Protein AF-A0A8C7AA54-F1 (afdb_monomer)

pLDDT: mean 79.29, std 14.09, range [39.59, 94.06]

InterPro domains:
  IPR024610 Inhibitor of growth protein, N-terminal histone-binding [PF12998] (3-90)
  IPR024610 Inhibitor of growth protein, N-terminal histone-binding 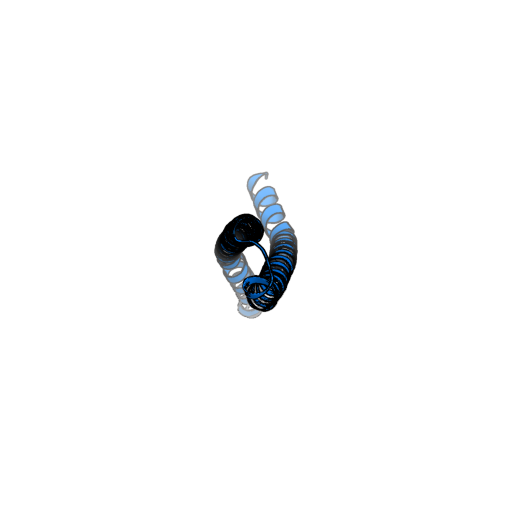[SM01408] (3-104)
  IPR028651 ING family [PTHR10333] (1-90)

Nearest PDB structures (foldseek):
  7o40-assembly1_F  TM=6.631E-01  e=5.728E-01  Synechocystis sp. PCC 6803 substr. Kazusa
  7o3x-assembly1_B  TM=6.899E-01  e=8.845E-01  Synechocystis sp. PCC 6803 substr. Kazusa
  8qhw-assembly1_E  TM=7.108E-01  e=4.175E+00  Synechocystis sp. PCC 6803
  8qbw-assembly1_A  TM=4.376E-01  e=4.200E-01  Nostoc punctiforme
  6zw4-assembly1_E  TM=4.529E-01  e=8.313E-01  Nostoc punctiforme

Radius of gyration: 24.28 Å; Cα contacts (8 Å, |Δi|>4): 30; chains: 1; bounding box: 41×29×77 Å

Mean predicted aligned error: 10.46 Å

Structure (mmCIF, N/CA/C/O backbone):
data_AF-A0A8C7AA54-F1
#
_entry.id   AF-A0A8C7AA54-F1
#
loop_
_atom_site.group_PDB
_atom_site.id
_atom_site.type_symbol
_atom_site.label_atom_id
_atom_site.label_alt_id
_atom_site.label_comp_id
_atom_site.label_asym_id
_atom_site.label_entity_id
_atom_site.label_seq_id
_atom_site.pdbx_PDB_ins_code
_atom_site.Cartn_x
_atom_site.Cartn_y
_atom_site.Cartn_z
_atom_site.occupancy
_atom_site.B_iso_or_equiv
_atom_site.auth_seq_id
_atom_site.auth_comp_id
_atom_site.auth_asym_id
_atom_site.auth_atom_id
_atom_site.pdbx_PDB_model_num
ATOM 1 N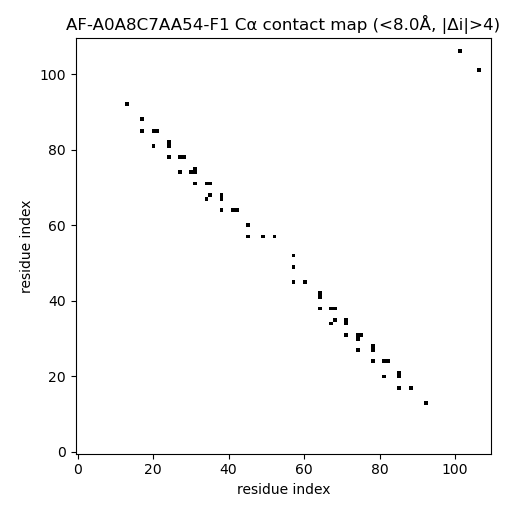 N . MET A 1 1 ? 10.598 15.890 -41.406 1.00 57.91 1 MET A N 1
ATOM 2 C CA . MET A 1 1 ? 10.501 14.440 -41.171 1.00 57.91 1 MET A CA 1
ATOM 3 C C . MET A 1 1 ? 9.958 14.201 -39.760 1.00 57.91 1 MET A C 1
ATOM 5 O O . MET A 1 1 ? 10.515 13.397 -39.041 1.00 57.91 1 MET A O 1
ATOM 9 N N . LEU A 1 2 ? 8.871 14.880 -39.364 1.00 66.25 2 LEU A N 1
ATOM 10 C CA . LEU A 1 2 ? 8.455 14.931 -37.952 1.00 66.25 2 LEU A CA 1
ATOM 11 C C . LEU A 1 2 ? 7.919 13.585 -37.437 1.00 66.25 2 LEU A C 1
ATOM 13 O O . LEU A 1 2 ? 8.359 13.093 -36.414 1.00 66.25 2 LEU A O 1
ATOM 17 N N . TYR A 1 3 ? 7.047 12.932 -38.215 1.00 67.88 3 TYR A N 1
ATOM 18 C CA . TYR A 1 3 ? 6.390 11.694 -37.786 1.00 67.88 3 TYR A CA 1
ATOM 19 C C . TYR A 1 3 ? 7.362 10.578 -37.386 1.00 67.88 3 TYR A C 1
ATOM 21 O O . TYR A 1 3 ? 7.100 9.866 -36.430 1.00 67.88 3 TYR A O 1
ATOM 29 N N . LEU A 1 4 ? 8.467 10.397 -38.116 1.00 71.81 4 LEU A N 1
ATOM 30 C CA . LEU A 1 4 ? 9.414 9.315 -37.830 1.00 71.81 4 LEU A CA 1
ATOM 31 C C . LEU A 1 4 ? 10.228 9.587 -36.559 1.00 71.81 4 LEU A C 1
ATOM 33 O O . LEU A 1 4 ? 10.523 8.648 -35.828 1.00 71.81 4 LEU A O 1
ATOM 37 N N . GLU A 1 5 ? 10.572 10.849 -36.308 1.00 73.81 5 GLU A N 1
ATOM 3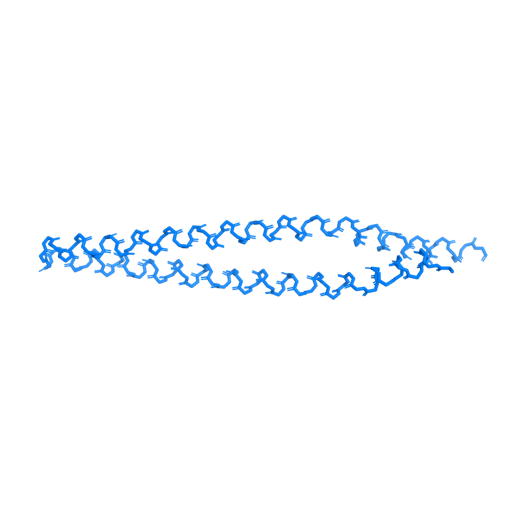8 C CA . GLU A 1 5 ? 11.277 11.274 -35.096 1.00 73.81 5 GLU A CA 1
ATOM 39 C C . GLU A 1 5 ? 10.381 11.083 -33.864 1.00 73.81 5 GLU A C 1
ATOM 41 O O . GLU A 1 5 ? 10.817 10.451 -32.906 1.00 73.81 5 GLU A O 1
ATOM 46 N N . ASP A 1 6 ? 9.102 11.468 -33.949 1.00 71.25 6 ASP A N 1
ATOM 47 C CA . ASP A 1 6 ? 8.119 11.270 -32.871 1.00 71.25 6 ASP A CA 1
ATOM 48 C C . ASP A 1 6 ? 7.912 9.774 -32.539 1.00 71.25 6 ASP A C 1
ATOM 50 O O . ASP A 1 6 ? 7.798 9.384 -31.375 1.00 71.25 6 ASP A O 1
ATOM 54 N N . TYR A 1 7 ? 7.893 8.898 -33.556 1.00 73.44 7 TYR A N 1
ATOM 55 C CA . TYR A 1 7 ? 7.813 7.447 -33.335 1.00 73.44 7 TYR A CA 1
ATOM 56 C C . TYR A 1 7 ? 9.086 6.880 -32.695 1.00 73.44 7 TYR A C 1
ATOM 58 O O . TYR A 1 7 ? 8.985 5.970 -31.877 1.00 73.44 7 TYR A O 1
ATOM 66 N N . LEU A 1 8 ? 10.270 7.376 -33.064 1.00 74.94 8 LEU A N 1
ATOM 67 C CA . LEU A 1 8 ? 11.536 6.920 -32.483 1.00 74.94 8 LEU A CA 1
ATOM 68 C C . LEU A 1 8 ? 11.667 7.349 -31.019 1.00 74.94 8 LEU A C 1
ATOM 70 O O . LEU A 1 8 ? 12.039 6.526 -30.187 1.00 74.94 8 LEU A O 1
ATOM 74 N N . GLU A 1 9 ? 11.277 8.579 -30.690 1.00 76.31 9 GLU A N 1
ATOM 75 C CA . GLU A 1 9 ? 11.272 9.086 -29.314 1.00 76.31 9 GLU A CA 1
ATOM 76 C C . GLU A 1 9 ? 10.320 8.276 -28.418 1.00 76.31 9 GLU A C 1
ATOM 78 O O . GLU A 1 9 ? 10.691 7.853 -27.322 1.00 76.31 9 GLU A O 1
ATOM 83 N N . MET A 1 10 ? 9.125 7.940 -28.921 1.00 71.25 10 MET A N 1
ATOM 84 C CA . MET A 1 10 ? 8.174 7.078 -28.207 1.00 71.25 10 MET A CA 1
ATOM 85 C C . MET A 1 10 ? 8.727 5.661 -27.957 1.00 71.25 10 MET A C 1
ATOM 87 O O . MET A 1 10 ? 8.437 5.056 -26.927 1.00 71.25 10 MET A O 1
ATOM 91 N N . ILE A 1 11 ? 9.527 5.120 -28.882 1.00 72.81 11 ILE A N 1
ATOM 92 C CA . ILE A 1 11 ? 10.162 3.800 -28.739 1.00 72.81 11 ILE A CA 1
ATOM 93 C C . ILE A 1 11 ? 11.307 3.839 -27.719 1.00 72.81 11 ILE A C 1
ATOM 95 O O . ILE A 1 11 ? 11.469 2.892 -26.951 1.00 72.81 11 ILE A O 1
ATOM 99 N N . GLU A 1 12 ? 12.099 4.910 -27.704 1.00 78.00 12 GLU A N 1
ATOM 100 C CA . GLU A 1 12 ? 13.234 5.066 -26.787 1.00 78.00 12 GLU A CA 1
ATOM 101 C C . GLU A 1 12 ? 12.801 5.308 -25.337 1.00 78.00 12 GLU A C 1
ATOM 103 O O . GLU A 1 12 ? 13.480 4.856 -24.413 1.00 78.00 12 GLU A O 1
ATOM 108 N N . GLN A 1 13 ? 11.665 5.976 -25.132 1.00 77.12 13 GLN A N 1
ATOM 109 C CA . GLN A 1 13 ? 11.138 6.291 -23.803 1.00 77.12 13 GLN A CA 1
ATOM 110 C C . GLN A 1 13 ? 10.424 5.096 -23.139 1.00 77.12 13 GLN A C 1
ATOM 112 O O . GLN A 1 13 ? 10.437 4.962 -21.914 1.00 77.12 13 GLN A O 1
ATOM 117 N N . LEU A 1 14 ? 9.877 4.171 -23.934 1.00 72.50 14 LEU A N 1
ATOM 118 C CA . LEU A 1 14 ? 9.085 3.027 -23.466 1.00 72.50 14 LEU A CA 1
ATOM 119 C C . LEU A 1 14 ? 9.771 2.159 -22.377 1.00 72.50 14 LEU A C 1
ATOM 121 O O . LEU A 1 14 ? 9.113 1.843 -21.382 1.00 72.50 14 LEU A O 1
ATOM 125 N N . PRO A 1 15 ? 11.073 1.799 -22.476 1.00 79.88 15 PRO A N 1
ATOM 126 C CA . PRO A 1 15 ? 11.752 1.016 -21.438 1.00 79.88 15 PRO A CA 1
ATOM 127 C C . PRO A 1 15 ? 11.893 1.776 -20.113 1.00 79.88 15 PRO A C 1
ATOM 129 O O . PRO A 1 15 ? 11.964 1.166 -19.043 1.00 79.88 15 PRO A O 1
ATOM 132 N N . MET A 1 16 ? 11.968 3.110 -20.178 1.00 83.62 16 MET A N 1
ATOM 133 C CA . MET A 1 16 ? 12.017 3.971 -19.001 1.00 83.62 16 MET A CA 1
ATOM 134 C C . MET A 1 16 ? 10.663 3.973 -18.292 1.00 83.62 16 MET A C 1
ATOM 136 O O . MET A 1 16 ? 10.601 3.668 -17.101 1.00 83.62 16 MET A O 1
ATOM 140 N N . A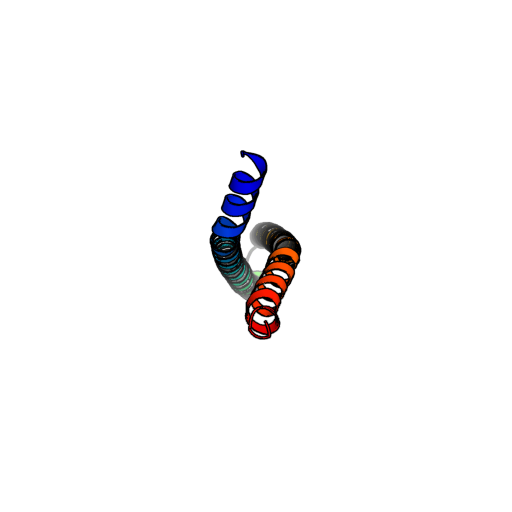SP A 1 17 ? 9.592 4.212 -19.048 1.00 81.56 17 ASP A N 1
ATOM 141 C CA . ASP A 1 17 ? 8.228 4.271 -18.527 1.00 81.56 17 ASP A CA 1
ATOM 142 C C . ASP A 1 17 ? 7.810 2.932 -17.909 1.00 81.56 17 ASP A C 1
ATOM 144 O O . ASP A 1 17 ? 7.249 2.895 -16.815 1.00 81.56 17 ASP A O 1
ATOM 148 N N . LEU A 1 18 ? 8.142 1.809 -18.551 1.00 80.19 18 LEU A N 1
ATOM 149 C CA . LEU A 1 18 ? 7.816 0.483 -18.029 1.00 80.19 18 LEU A CA 1
ATOM 150 C C . LEU A 1 18 ? 8.539 0.194 -16.703 1.00 80.19 18 LEU A C 1
ATOM 152 O O . LEU A 1 18 ? 7.932 -0.310 -15.755 1.00 80.19 18 LEU A O 1
ATOM 156 N N . ARG A 1 19 ? 9.828 0.544 -16.604 1.00 84.94 19 ARG A N 1
ATOM 157 C CA . ARG A 1 19 ? 10.597 0.411 -15.356 1.00 84.94 19 ARG A CA 1
ATOM 158 C C . ARG A 1 19 ? 9.982 1.249 -14.236 1.00 84.94 19 ARG A C 1
ATOM 160 O O . ARG A 1 19 ? 9.871 0.765 -13.106 1.00 84.94 19 ARG A O 1
ATOM 167 N N . ASP A 1 20 ? 9.596 2.482 -14.535 1.00 88.81 20 ASP A N 1
ATOM 168 C CA . ASP A 1 20 ? 9.031 3.390 -13.539 1.00 88.81 20 ASP A CA 1
ATOM 169 C C . ASP A 1 20 ? 7.663 2.876 -13.063 1.00 88.81 20 ASP A C 1
ATOM 171 O O . ASP A 1 20 ? 7.428 2.796 -11.857 1.00 88.81 20 ASP A O 1
ATOM 175 N N . ARG A 1 21 ? 6.823 2.364 -13.974 1.00 85.50 21 ARG A N 1
ATOM 176 C CA . ARG A 1 21 ? 5.540 1.728 -13.625 1.00 85.50 21 ARG A CA 1
ATOM 177 C C . ARG A 1 21 ? 5.702 0.454 -12.799 1.00 85.50 21 ARG A C 1
ATOM 179 O O . ARG A 1 21 ? 4.943 0.238 -11.858 1.00 85.50 21 ARG A O 1
ATOM 186 N N . PHE A 1 22 ? 6.696 -0.388 -13.086 1.00 82.88 22 PHE A N 1
ATOM 187 C CA . PHE A 1 22 ? 6.984 -1.551 -12.237 1.00 82.88 22 PHE A CA 1
ATOM 188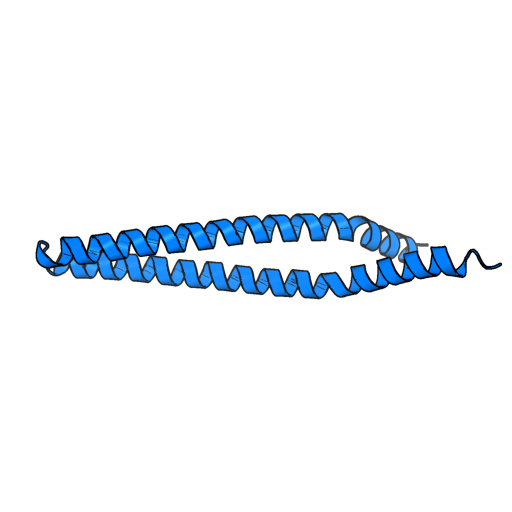 C C . PHE A 1 22 ? 7.490 -1.157 -10.847 1.00 82.88 22 PHE A C 1
ATOM 190 O O . PHE A 1 22 ? 7.187 -1.841 -9.868 1.00 82.88 22 PHE A O 1
ATOM 197 N N . THR A 1 23 ? 8.246 -0.062 -10.752 1.00 89.69 23 THR A N 1
ATOM 198 C CA . THR A 1 23 ? 8.712 0.471 -9.465 1.00 89.69 23 THR A CA 1
ATOM 199 C C . THR A 1 23 ? 7.529 0.977 -8.642 1.00 89.69 23 THR A C 1
ATOM 201 O O . THR A 1 23 ? 7.361 0.555 -7.501 1.00 89.69 23 THR A O 1
ATOM 204 N N . GLU A 1 24 ? 6.648 1.769 -9.252 1.00 90.25 24 GLU A N 1
ATOM 205 C CA . GLU A 1 24 ? 5.404 2.255 -8.645 1.00 90.25 24 GLU A CA 1
ATOM 206 C C . GLU A 1 24 ? 4.502 1.095 -8.190 1.00 90.25 24 GLU A C 1
ATOM 208 O O . GLU A 1 24 ? 4.015 1.074 -7.058 1.00 90.25 24 GLU A O 1
ATOM 213 N N . MET A 1 25 ? 4.357 0.057 -9.023 1.00 87.69 25 MET A N 1
ATOM 214 C CA . MET A 1 25 ? 3.616 -1.149 -8.655 1.00 87.69 25 MET A CA 1
ATOM 215 C C . MET A 1 25 ? 4.216 -1.821 -7.426 1.00 87.69 25 MET A C 1
ATOM 217 O O . MET A 1 25 ? 3.471 -2.258 -6.552 1.00 87.69 25 MET A O 1
ATOM 221 N N . ARG A 1 26 ? 5.547 -1.911 -7.338 1.00 86.56 26 ARG A N 1
ATOM 222 C CA . ARG A 1 26 ? 6.221 -2.528 -6.194 1.00 86.56 26 ARG A CA 1
ATOM 223 C C . ARG A 1 26 ? 6.019 -1.728 -4.909 1.00 86.56 26 ARG A C 1
ATOM 225 O O . ARG A 1 26 ? 5.857 -2.334 -3.850 1.00 86.56 26 ARG A O 1
ATOM 232 N N . GLU A 1 27 ? 6.032 -0.403 -4.997 1.00 91.75 27 GLU A N 1
ATOM 233 C CA . GLU A 1 27 ? 5.772 0.487 -3.865 1.00 91.75 27 GLU A CA 1
ATOM 234 C C . GLU A 1 27 ? 4.331 0.355 -3.362 1.00 91.75 27 GLU A C 1
ATOM 236 O O . GLU A 1 27 ? 4.132 0.135 -2.165 1.00 91.75 27 GLU A O 1
ATOM 241 N N . MET A 1 28 ? 3.340 0.379 -4.261 1.00 86.50 28 MET A N 1
ATOM 242 C CA . MET A 1 28 ? 1.938 0.136 -3.897 1.00 86.50 28 MET A CA 1
ATOM 243 C C . MET A 1 28 ? 1.731 -1.256 -3.302 1.00 86.50 28 MET A C 1
ATOM 245 O O . MET A 1 28 ? 1.016 -1.417 -2.316 1.00 86.50 28 MET A O 1
ATOM 249 N N . ASP A 1 29 ? 2.398 -2.272 -3.850 1.00 87.62 29 ASP A N 1
ATOM 250 C CA . ASP A 1 29 ? 2.311 -3.634 -3.333 1.00 87.62 29 ASP A CA 1
ATOM 251 C C . ASP A 1 29 ? 2.798 -3.723 -1.875 1.00 87.62 29 ASP A C 1
ATOM 253 O O . ASP A 1 29 ? 2.151 -4.343 -1.031 1.00 87.62 29 ASP A O 1
ATOM 257 N N . LEU A 1 30 ? 3.900 -3.036 -1.551 1.00 91.38 30 LEU A N 1
ATOM 258 C CA . LEU A 1 30 ? 4.399 -2.922 -0.179 1.00 91.38 30 LEU A CA 1
ATOM 259 C C . LEU A 1 30 ? 3.452 -2.120 0.723 1.00 91.38 30 LEU A C 1
ATOM 261 O O . LEU A 1 30 ? 3.275 -2.479 1.887 1.00 91.38 30 LEU A O 1
ATOM 265 N N . GLN A 1 31 ? 2.847 -1.041 0.224 1.00 89.94 31 GLN A N 1
ATOM 266 C CA . GLN A 1 31 ? 1.887 -0.249 0.998 1.00 89.94 31 GLN A CA 1
ATOM 267 C C . GLN A 1 31 ? 0.644 -1.062 1.371 1.00 89.94 31 GLN A C 1
ATOM 269 O O . GLN A 1 31 ? 0.286 -1.095 2.549 1.00 89.94 31 GLN A O 1
ATOM 274 N N . VAL A 1 32 ? 0.042 -1.771 0.410 1.00 87.06 32 VAL A N 1
ATOM 275 C CA . VAL A 1 32 ? -1.131 -2.626 0.655 1.00 87.06 32 VAL A CA 1
ATOM 276 C C . VAL A 1 32 ? -0.788 -3.743 1.642 1.00 87.06 32 VAL A C 1
ATOM 278 O O . VAL A 1 32 ? -1.554 -3.983 2.574 1.00 87.06 32 VAL A O 1
ATOM 281 N N . GLN A 1 33 ? 0.374 -4.392 1.493 1.00 88.69 33 GLN A N 1
ATOM 282 C CA . GLN A 1 33 ? 0.837 -5.420 2.437 1.00 88.69 33 GLN A CA 1
ATOM 283 C C . GLN A 1 33 ? 0.954 -4.869 3.863 1.00 88.69 33 GLN A C 1
ATOM 285 O O . GLN A 1 33 ? 0.346 -5.409 4.784 1.00 88.69 33 GLN A O 1
ATOM 290 N N . ASN A 1 34 ? 1.646 -3.741 4.040 1.00 91.44 34 ASN A N 1
ATOM 291 C CA . ASN A 1 34 ? 1.808 -3.120 5.355 1.00 91.44 34 ASN A CA 1
ATOM 292 C C . ASN A 1 34 ? 0.469 -2.692 5.976 1.00 91.44 34 ASN A C 1
ATOM 294 O O . ASN A 1 34 ? 0.282 -2.825 7.185 1.00 91.44 34 ASN A O 1
ATOM 298 N N . ALA A 1 35 ? -0.461 -2.167 5.172 1.00 88.88 35 ALA A N 1
ATOM 299 C CA . ALA A 1 35 ? -1.785 -1.775 5.644 1.00 88.88 35 ALA A CA 1
ATOM 300 C C . ALA A 1 35 ? -2.592 -2.989 6.130 1.00 88.88 35 ALA A C 1
ATOM 302 O O . ALA A 1 35 ? -3.218 -2.923 7.189 1.00 88.88 35 ALA A O 1
ATOM 303 N N . MET A 1 36 ? -2.539 -4.106 5.397 1.00 88.56 36 MET A N 1
ATOM 304 C CA . MET A 1 36 ? -3.204 -5.353 5.783 1.00 88.56 36 MET A CA 1
ATOM 305 C C . MET A 1 36 ? -2.610 -5.946 7.066 1.00 88.56 36 MET A C 1
ATOM 307 O O . MET A 1 36 ? -3.371 -6.293 7.970 1.00 88.56 36 MET A O 1
ATOM 311 N N . ASP A 1 37 ? -1.281 -5.975 7.196 1.00 92.56 37 ASP A N 1
ATOM 312 C CA . ASP A 1 37 ? -0.598 -6.475 8.398 1.00 92.56 37 ASP A CA 1
ATOM 313 C C . ASP A 1 37 ? -0.957 -5.641 9.642 1.00 92.56 37 ASP A C 1
ATOM 315 O O . ASP A 1 37 ? -1.279 -6.175 10.708 1.00 92.56 37 ASP A O 1
ATOM 319 N N . GLN A 1 38 ? -0.967 -4.309 9.509 1.00 92.44 38 GLN A N 1
ATOM 320 C CA . GLN A 1 38 ? -1.396 -3.410 10.587 1.00 92.44 38 GLN A CA 1
ATOM 321 C C . GLN A 1 38 ? -2.865 -3.630 10.958 1.00 92.44 38 GLN A C 1
ATOM 323 O O . GLN A 1 38 ? -3.218 -3.612 12.141 1.00 92.44 38 GLN A O 1
ATOM 328 N N . LEU A 1 39 ? -3.732 -3.847 9.967 1.00 92.50 39 LEU A N 1
ATOM 329 C CA . LEU A 1 39 ? -5.146 -4.105 10.201 1.00 92.50 39 LEU A CA 1
ATOM 330 C C . LEU A 1 39 ? -5.352 -5.420 10.961 1.00 92.50 39 LEU A C 1
ATOM 332 O O . LEU A 1 39 ? -6.125 -5.453 11.919 1.00 92.50 39 LEU A O 1
ATOM 336 N N . GLU A 1 40 ? -4.628 -6.478 10.592 1.00 92.00 40 GLU A N 1
ATOM 337 C CA . GLU A 1 40 ? -4.661 -7.766 11.287 1.00 92.00 40 GLU A CA 1
ATOM 338 C C . GLU A 1 40 ? -4.216 -7.624 12.750 1.00 92.00 40 GLU A C 1
ATOM 340 O O . GLU A 1 40 ? -4.902 -8.105 13.662 1.00 92.00 40 GLU A O 1
ATOM 345 N N . GLN A 1 41 ? -3.138 -6.874 13.001 1.00 93.62 41 GLN A N 1
ATOM 346 C CA . GLN A 1 41 ? -2.694 -6.569 14.359 1.00 93.62 41 GLN A CA 1
ATOM 347 C C . GLN A 1 41 ? -3.778 -5.827 15.158 1.00 93.62 41 GLN A C 1
ATOM 349 O O . GLN A 1 41 ? -4.120 -6.240 16.270 1.00 93.62 41 GLN A O 1
ATOM 354 N N . ARG A 1 42 ? -4.372 -4.767 14.591 1.00 91.19 42 ARG A N 1
ATOM 355 C CA . ARG A 1 42 ? -5.434 -3.989 15.255 1.00 91.19 42 ARG A CA 1
ATOM 356 C C . ARG A 1 42 ? -6.673 -4.827 15.550 1.00 91.19 42 ARG A C 1
ATOM 358 O O . ARG A 1 42 ? -7.283 -4.666 16.607 1.00 91.19 42 ARG A O 1
ATOM 365 N N . VAL A 1 43 ? -7.047 -5.729 14.645 1.00 91.81 43 VAL A N 1
ATOM 366 C CA . VAL A 1 43 ? -8.163 -6.662 14.844 1.00 91.81 43 VAL A CA 1
ATOM 367 C C . VAL A 1 43 ? -7.861 -7.627 15.992 1.00 91.81 43 VAL A C 1
ATOM 369 O O . VAL A 1 43 ? -8.714 -7.836 16.859 1.00 91.81 43 VAL A O 1
ATOM 372 N N . SER A 1 44 ? -6.644 -8.170 16.053 1.00 92.06 44 SE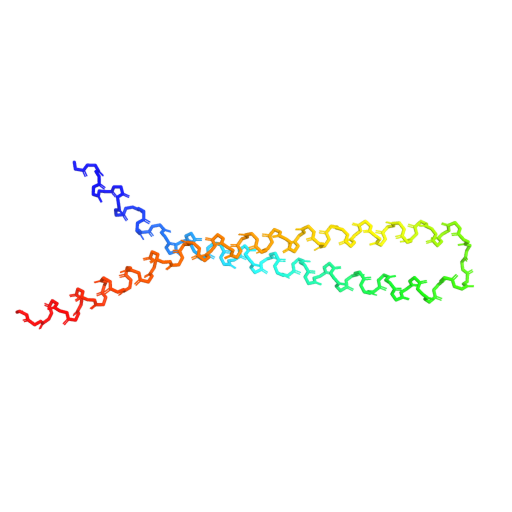R A N 1
ATOM 373 C CA . SER A 1 44 ? -6.209 -9.037 17.152 1.00 92.06 44 SER A CA 1
ATOM 374 C C . SER A 1 44 ? -6.278 -8.312 18.503 1.00 92.06 44 SER A C 1
ATOM 376 O O . SER A 1 44 ? -6.929 -8.782 19.445 1.00 92.06 44 SER A O 1
ATOM 378 N N . GLU A 1 45 ? -5.716 -7.102 18.580 1.00 90.06 45 GLU A N 1
ATOM 379 C CA . GLU A 1 45 ? -5.755 -6.260 19.780 1.00 90.06 45 GLU A CA 1
ATOM 380 C C . GLU A 1 45 ? -7.186 -5.887 20.189 1.00 90.06 45 GLU A C 1
ATOM 382 O O . GLU A 1 45 ? -7.525 -5.902 21.380 1.00 90.06 45 GLU A O 1
ATOM 387 N N . PHE A 1 46 ? -8.055 -5.603 19.216 1.00 90.69 46 PHE A N 1
ATOM 388 C CA . PHE A 1 46 ? -9.470 -5.350 19.453 1.00 90.69 46 PHE A CA 1
ATOM 389 C C . PHE A 1 46 ? -10.135 -6.538 20.150 1.00 90.69 46 PHE A C 1
ATOM 391 O O . PHE A 1 46 ? -10.774 -6.343 21.182 1.00 90.69 46 PHE A O 1
ATOM 398 N N . PHE A 1 47 ? -9.950 -7.772 19.668 1.00 88.19 47 PHE A N 1
ATOM 399 C CA . PHE A 1 47 ? -10.555 -8.954 20.294 1.00 88.19 47 PHE A CA 1
ATOM 400 C C . PHE A 1 47 ? -9.987 -9.262 21.686 1.00 88.19 47 PHE A C 1
ATOM 402 O O . PHE A 1 47 ? -10.744 -9.671 22.575 1.00 88.19 47 PHE A O 1
ATOM 409 N N . MET A 1 48 ? -8.692 -9.023 21.916 1.00 88.50 48 MET A N 1
ATOM 410 C CA . MET A 1 48 ? -8.067 -9.192 23.237 1.00 88.50 48 MET A CA 1
ATOM 411 C C . MET A 1 48 ? -8.617 -8.200 24.272 1.00 88.50 48 MET A C 1
ATOM 413 O O . MET A 1 48 ? -8.828 -8.555 25.437 1.00 88.50 48 MET A O 1
ATOM 417 N N . ASN A 1 49 ? -8.888 -6.966 23.844 1.00 86.62 49 ASN A N 1
ATOM 418 C CA . ASN A 1 49 ? -9.295 -5.869 24.720 1.00 86.62 49 ASN A CA 1
ATOM 419 C C . ASN A 1 49 ? -10.822 -5.670 24.790 1.00 86.62 49 ASN A C 1
ATOM 421 O O . ASN A 1 49 ? -11.330 -5.122 25.771 1.00 86.62 49 ASN A O 1
ATOM 425 N N . ALA A 1 50 ? -11.585 -6.186 23.822 1.00 79.31 50 ALA A N 1
ATOM 426 C CA . ALA A 1 50 ? -13.039 -6.031 23.724 1.00 79.31 50 ALA A CA 1
ATOM 427 C C . ALA A 1 50 ? -13.800 -6.543 24.955 1.00 79.31 50 ALA A C 1
ATOM 429 O O . ALA A 1 50 ? -14.822 -5.969 25.322 1.00 79.31 50 ALA A O 1
ATOM 430 N N . LYS A 1 51 ? -13.310 -7.601 25.616 1.00 79.56 51 LYS A N 1
ATOM 431 C CA . LYS A 1 51 ? -13.944 -8.146 26.832 1.00 79.56 51 LYS A CA 1
ATOM 432 C C . LYS A 1 51 ? -13.701 -7.289 28.079 1.00 79.56 51 LYS A C 1
ATOM 434 O O . LYS A 1 51 ? -14.445 -7.415 29.044 1.00 79.56 51 LYS A O 1
ATOM 439 N N . LYS A 1 52 ? -12.651 -6.460 28.075 1.00 83.62 52 LYS A N 1
ATOM 440 C CA . LYS A 1 52 ? -12.230 -5.636 29.220 1.00 83.62 52 LYS A CA 1
ATOM 441 C C . LYS A 1 52 ? -12.726 -4.191 29.118 1.00 83.62 52 LYS A C 1
ATOM 443 O O . LYS A 1 52 ? -12.840 -3.518 30.137 1.00 83.62 52 LYS A O 1
ATOM 448 N N . ASN A 1 53 ? -13.024 -3.728 27.905 1.00 85.12 53 ASN A N 1
ATOM 449 C CA . ASN A 1 53 ? -13.348 -2.335 27.618 1.00 85.12 53 ASN A CA 1
ATOM 450 C C . ASN A 1 53 ? -14.852 -2.060 27.491 1.00 85.12 53 ASN A C 1
ATOM 452 O O . ASN A 1 53 ? -15.675 -2.945 27.243 1.00 85.12 53 ASN A O 1
ATOM 456 N N . LYS A 1 54 ? -15.204 -0.779 27.641 1.00 86.81 54 LYS A N 1
ATOM 457 C CA . LYS A 1 54 ? -16.576 -0.273 27.522 1.00 86.81 54 LYS A CA 1
ATOM 458 C C . LYS A 1 54 ? -17.131 -0.452 26.097 1.00 86.81 54 LYS A C 1
ATOM 460 O O . LYS A 1 54 ? -16.359 -0.471 25.138 1.00 86.81 54 LYS A O 1
ATOM 465 N N . PRO A 1 55 ? -18.463 -0.570 25.936 1.00 84.19 55 PRO A N 1
ATOM 466 C CA . PRO A 1 55 ? -19.106 -0.662 24.622 1.00 84.19 55 PRO A CA 1
ATOM 467 C C . PRO A 1 55 ? -18.776 0.521 23.697 1.00 84.19 55 PRO A C 1
ATOM 469 O O . PRO A 1 55 ? -18.508 0.290 22.527 1.00 84.19 55 PRO A O 1
ATOM 472 N N . GLU A 1 56 ? -18.677 1.740 24.228 1.00 87.88 56 GLU A N 1
ATOM 473 C CA . GLU A 1 56 ? -18.322 2.950 23.461 1.00 87.88 56 GLU A CA 1
ATOM 474 C C . GLU A 1 56 ? -16.941 2.831 22.795 1.00 87.88 56 GLU A C 1
ATOM 476 O O . GLU A 1 56 ? -16.794 3.064 21.599 1.00 87.88 56 GLU A O 1
ATOM 481 N N . TRP A 1 57 ? -15.934 2.365 23.545 1.00 89.44 57 TRP A N 1
ATOM 482 C CA . TRP A 1 57 ? -14.592 2.118 23.005 1.00 89.44 57 TRP A CA 1
ATOM 483 C C . TRP A 1 57 ? -14.614 1.044 21.912 1.00 89.44 57 TRP A C 1
ATOM 485 O O . TRP A 1 57 ? -13.882 1.135 20.930 1.00 89.44 57 TRP A O 1
ATOM 495 N N . ARG A 1 58 ? -15.469 0.020 22.057 1.00 86.44 58 ARG A N 1
ATOM 496 C CA . ARG A 1 58 ? -15.612 -1.019 21.030 1.00 86.44 58 ARG A CA 1
ATOM 497 C C . ARG A 1 58 ? -16.197 -0.460 19.740 1.00 86.44 58 ARG A C 1
ATOM 499 O O . ARG A 1 58 ? -15.715 -0.817 18.671 1.00 86.44 58 ARG A O 1
ATOM 506 N N . GLU A 1 59 ? -17.211 0.392 19.828 1.00 89.00 59 GLU A N 1
ATOM 507 C CA . GLU A 1 59 ? -17.804 1.032 18.651 1.00 89.00 59 GLU A CA 1
ATOM 508 C C . GLU A 1 59 ? -16.801 1.942 17.941 1.00 89.00 59 GLU A C 1
ATOM 510 O O . GLU A 1 59 ? -16.658 1.851 16.722 1.00 89.00 59 GLU A O 1
ATOM 515 N N . GLU A 1 60 ? -16.039 2.738 18.694 1.00 90.88 60 GLU A N 1
ATOM 516 C CA . GLU A 1 60 ? -15.010 3.622 18.143 1.00 90.88 60 GLU A CA 1
ATOM 517 C C . GLU A 1 60 ? -13.885 2.841 17.447 1.00 90.88 60 GLU A C 1
ATOM 519 O O . GLU A 1 60 ? -13.539 3.128 16.298 1.00 90.88 60 GLU A O 1
ATOM 524 N N . GLN A 1 61 ? -13.344 1.802 18.094 1.00 90.12 61 GLN A N 1
ATOM 525 C CA . GLN A 1 61 ? -12.308 0.971 17.477 1.00 90.12 61 GLN A CA 1
ATOM 526 C C . GLN A 1 61 ? -12.828 0.220 16.254 1.00 90.12 61 GLN A C 1
ATOM 528 O O . GLN A 1 61 ? -12.142 0.162 15.237 1.00 90.12 61 GLN A O 1
ATOM 533 N N . MET A 1 62 ? -14.053 -0.304 16.313 1.00 89.00 62 MET A N 1
ATOM 534 C CA . MET A 1 62 ? -14.675 -0.980 15.176 1.00 89.00 62 MET A CA 1
ATOM 535 C C . MET A 1 62 ? -14.890 -0.021 13.998 1.00 89.00 62 MET A C 1
ATOM 537 O O . MET A 1 62 ? -14.675 -0.403 12.848 1.00 89.00 62 MET A O 1
ATOM 541 N N . ALA A 1 63 ? -15.288 1.228 14.260 1.00 92.94 63 ALA A N 1
ATOM 542 C CA . ALA A 1 63 ? -15.413 2.256 13.231 1.00 92.94 63 ALA A CA 1
ATOM 543 C C . ALA A 1 63 ? -14.052 2.607 12.612 1.00 92.94 63 ALA A C 1
ATOM 545 O O . ALA A 1 63 ? -13.941 2.697 11.389 1.00 92.94 63 ALA A O 1
ATOM 546 N N . SER A 1 64 ? -13.008 2.740 13.436 1.00 93.06 64 SER A N 1
ATOM 547 C CA . SER A 1 64 ? -11.649 3.005 12.957 1.00 93.06 64 SER A CA 1
ATOM 548 C C . SER A 1 64 ? -11.101 1.858 12.105 1.00 93.06 64 SER A C 1
ATOM 550 O O . SER A 1 64 ? -10.613 2.120 11.013 1.00 93.06 64 SER A O 1
ATOM 552 N N . ILE A 1 65 ? -11.239 0.603 12.547 1.00 92.44 65 ILE A N 1
ATOM 553 C CA . ILE A 1 65 ? -10.791 -0.575 11.787 1.00 92.44 65 ILE A CA 1
ATOM 554 C C . ILE A 1 65 ? -11.531 -0.668 10.448 1.00 92.44 65 ILE A C 1
ATOM 556 O O . ILE A 1 65 ? -10.914 -0.923 9.420 1.00 92.44 65 ILE A O 1
ATOM 560 N N . LYS A 1 66 ? -12.847 -0.416 10.427 1.00 91.62 66 LYS A N 1
ATOM 561 C CA . LYS A 1 66 ? -13.617 -0.392 9.173 1.00 91.62 66 LYS A CA 1
ATOM 562 C C . LYS A 1 66 ? -13.113 0.675 8.208 1.00 91.62 66 LYS A C 1
ATOM 564 O O . LYS A 1 66 ? -13.023 0.405 7.017 1.00 91.62 66 LYS A O 1
ATOM 569 N N . LYS A 1 67 ? -12.802 1.875 8.704 1.00 94.06 67 LYS A N 1
ATOM 570 C CA . LYS A 1 67 ? -12.261 2.956 7.873 1.00 94.06 67 LYS A CA 1
ATOM 571 C C . LYS A 1 67 ? -10.930 2.551 7.239 1.00 94.06 67 LYS A C 1
ATOM 573 O O . LYS A 1 67 ? -10.768 2.718 6.035 1.00 94.06 67 LYS A O 1
ATOM 578 N N . ASP A 1 68 ? -10.022 1.991 8.032 1.00 90.81 68 ASP A N 1
ATOM 579 C CA . ASP A 1 68 ? -8.714 1.546 7.543 1.00 90.81 68 ASP A CA 1
ATOM 580 C C . ASP A 1 68 ? -8.857 0.396 6.534 1.00 90.81 68 ASP A C 1
ATOM 582 O O . ASP A 1 68 ? -8.156 0.368 5.528 1.00 90.81 68 ASP A O 1
ATOM 586 N N . TYR A 1 69 ? -9.828 -0.499 6.742 1.00 91.06 69 TYR A N 1
ATOM 587 C CA . TYR A 1 69 ? -10.136 -1.579 5.805 1.00 91.06 69 TYR A CA 1
ATOM 588 C C . TYR A 1 69 ? -10.631 -1.059 4.452 1.00 91.06 69 TYR A C 1
ATOM 590 O O . TYR A 1 69 ? -10.178 -1.529 3.413 1.00 91.06 69 TYR A O 1
ATOM 598 N N . TYR A 1 70 ? -11.534 -0.072 4.448 1.00 92.56 70 TYR A N 1
ATOM 599 C CA . TYR A 1 70 ? -11.989 0.544 3.198 1.00 92.56 70 TYR A CA 1
ATOM 600 C C . TYR A 1 70 ? -10.854 1.243 2.457 1.00 92.56 70 TYR A C 1
ATOM 602 O O . TYR A 1 70 ? -10.789 1.139 1.238 1.00 92.56 70 TYR A O 1
ATOM 610 N N . LYS A 1 71 ? -9.939 1.888 3.185 1.00 90.75 71 LYS A N 1
ATOM 611 C CA . LYS A 1 71 ? -8.749 2.475 2.575 1.00 90.75 71 LYS A CA 1
ATOM 612 C C . LYS A 1 71 ? -7.851 1.402 1.948 1.00 90.75 71 LYS A C 1
ATOM 614 O O . LYS A 1 71 ? -7.472 1.530 0.796 1.00 90.75 71 LYS A O 1
ATOM 619 N N . ALA A 1 72 ? -7.575 0.312 2.664 1.00 86.94 72 ALA A N 1
ATOM 620 C CA . ALA A 1 72 ? -6.763 -0.783 2.132 1.00 86.94 72 ALA A CA 1
ATOM 621 C C . ALA A 1 72 ? -7.397 -1.454 0.895 1.00 86.94 72 ALA A C 1
ATOM 623 O O . ALA A 1 72 ? -6.681 -1.962 0.036 1.00 86.94 72 ALA A O 1
ATOM 624 N N . LEU A 1 73 ? -8.733 -1.460 0.793 1.00 89.25 73 LEU A N 1
ATOM 625 C CA . LEU A 1 73 ? -9.447 -1.897 -0.411 1.00 89.25 73 LEU A CA 1
ATOM 626 C C . LEU A 1 73 ? -9.274 -0.926 -1.585 1.00 89.25 73 LEU A C 1
ATOM 628 O O . LEU A 1 73 ? -9.104 -1.386 -2.709 1.00 89.25 73 LEU A O 1
ATOM 632 N N . GLU A 1 74 ? -9.325 0.381 -1.331 1.00 91.94 74 GLU A N 1
ATOM 633 C CA . GLU A 1 74 ? -9.090 1.419 -2.343 1.00 91.94 74 GLU A CA 1
ATOM 634 C C . GLU A 1 74 ? -7.656 1.333 -2.884 1.00 91.94 74 GLU A C 1
ATOM 636 O O . GLU A 1 74 ? -7.475 1.167 -4.088 1.00 91.94 74 GLU A O 1
ATOM 641 N N . ASP A 1 75 ? -6.657 1.274 -1.994 1.00 84.06 75 ASP A N 1
ATOM 642 C CA . ASP A 1 75 ? -5.242 1.107 -2.358 1.00 84.06 75 ASP A CA 1
ATOM 643 C C . ASP A 1 75 ? -5.019 -0.190 -3.182 1.00 84.06 75 ASP A C 1
ATOM 645 O O . ASP A 1 75 ? -4.204 -0.249 -4.108 1.00 84.06 75 ASP A O 1
ATOM 649 N N . ALA A 1 76 ? -5.766 -1.260 -2.878 1.00 82.31 76 ALA A N 1
ATOM 650 C CA . ALA A 1 76 ? -5.707 -2.511 -3.632 1.00 82.31 76 ALA A CA 1
ATOM 651 C C . ALA A 1 76 ? -6.350 -2.411 -5.029 1.00 82.31 76 ALA A C 1
ATOM 653 O O . ALA A 1 76 ? -5.851 -3.047 -5.961 1.00 82.31 76 ALA A O 1
ATOM 654 N N . ASP A 1 77 ? -7.426 -1.637 -5.195 1.00 89.56 77 ASP A N 1
ATOM 655 C CA . ASP A 1 77 ? -8.035 -1.387 -6.508 1.00 89.56 77 ASP A CA 1
ATOM 656 C C . ASP A 1 77 ? -7.118 -0.527 -7.386 1.00 89.56 77 ASP A C 1
ATOM 658 O O . ASP A 1 77 ? -6.885 -0.869 -8.546 1.00 89.56 77 ASP A O 1
ATOM 662 N N . GLU A 1 78 ? -6.497 0.513 -6.822 1.00 89.44 78 GLU A N 1
ATOM 663 C CA . GLU A 1 78 ? -5.493 1.331 -7.519 1.00 89.44 78 GLU A CA 1
ATOM 664 C C . GLU A 1 78 ? -4.332 0.476 -8.044 1.00 89.44 78 GLU A C 1
ATOM 666 O O . GLU A 1 78 ? -3.934 0.587 -9.209 1.00 89.44 78 GLU A O 1
ATOM 671 N N . LYS A 1 79 ? -3.850 -0.475 -7.235 1.00 86.38 79 LYS A N 1
ATOM 672 C CA . LYS A 1 79 ? -2.843 -1.448 -7.673 1.00 86.38 79 LYS A CA 1
ATOM 673 C C . LYS A 1 79 ? -3.323 -2.288 -8.866 1.00 86.38 79 LYS A C 1
ATOM 675 O O . LYS A 1 79 ? -2.540 -2.547 -9.785 1.00 86.38 79 LYS A O 1
ATOM 680 N N . VAL A 1 80 ? -4.582 -2.737 -8.875 1.00 88.50 80 VAL A N 1
ATOM 681 C CA . VAL A 1 80 ? -5.158 -3.491 -10.007 1.00 88.50 80 VAL A CA 1
ATOM 682 C C . VAL A 1 80 ? -5.243 -2.613 -11.254 1.00 88.50 80 VAL A C 1
ATOM 684 O O . VAL A 1 80 ? -4.908 -3.068 -12.349 1.00 88.50 80 VAL A O 1
ATOM 687 N N . GLN A 1 81 ? -5.636 -1.350 -11.103 1.00 88.56 81 GLN A N 1
ATOM 688 C CA . GLN A 1 81 ? -5.674 -0.396 -12.207 1.00 88.56 81 GLN A CA 1
ATOM 689 C C . GLN A 1 81 ? -4.280 -0.170 -12.802 1.00 88.56 81 GLN A C 1
ATOM 691 O O . GLN A 1 81 ? -4.135 -0.230 -14.025 1.00 88.56 81 GLN A O 1
ATOM 696 N N . LEU A 1 82 ? -3.243 -0.013 -11.973 1.00 84.69 82 LEU A N 1
ATOM 697 C CA . LEU A 1 82 ? -1.865 0.078 -12.460 1.00 84.69 82 LEU A CA 1
ATOM 698 C C . LEU A 1 82 ? -1.430 -1.204 -13.182 1.00 84.69 82 LEU A C 1
ATOM 700 O O . LEU A 1 82 ? -0.782 -1.133 -14.222 1.00 84.69 82 LEU A O 1
ATOM 704 N N . ALA A 1 83 ? -1.813 -2.384 -12.685 1.00 80.56 83 ALA A N 1
ATOM 705 C CA . ALA A 1 83 ? -1.508 -3.643 -13.364 1.00 80.56 83 ALA A CA 1
ATOM 706 C C . ALA A 1 83 ? -2.109 -3.721 -14.771 1.00 80.56 83 ALA A C 1
ATOM 708 O O . ALA A 1 83 ? -1.432 -4.166 -15.699 1.00 80.56 83 ALA A O 1
ATOM 709 N N . ASN A 1 84 ? -3.340 -3.237 -14.940 1.00 84.69 84 ASN A N 1
ATOM 710 C CA . ASN A 1 84 ? -3.970 -3.148 -16.254 1.00 84.69 84 ASN A CA 1
ATOM 711 C C . ASN A 1 84 ? -3.230 -2.156 -17.166 1.00 84.69 84 ASN A C 1
ATOM 713 O O . ASN A 1 84 ? -2.955 -2.486 -18.315 1.00 84.69 84 ASN A O 1
ATOM 717 N N . GLN A 1 85 ? -2.813 -0.996 -16.645 1.00 83.69 85 GLN A N 1
ATOM 718 C CA . GLN A 1 85 ? -2.026 -0.023 -17.416 1.00 83.69 85 GLN A CA 1
ATOM 719 C C . GLN A 1 85 ? -0.683 -0.599 -17.886 1.00 83.69 85 GLN A C 1
ATOM 721 O O . GLN A 1 85 ? -0.294 -0.399 -19.034 1.00 83.69 85 GLN A O 1
ATOM 726 N N . ILE A 1 86 ? 0.021 -1.346 -17.028 1.00 82.00 86 ILE A N 1
ATOM 727 C CA . ILE A 1 86 ? 1.261 -2.032 -17.416 1.00 82.00 86 ILE A CA 1
ATOM 728 C C . ILE A 1 86 ? 0.975 -3.086 -18.487 1.00 82.00 86 ILE A C 1
ATOM 730 O O . ILE A 1 86 ? 1.707 -3.170 -19.471 1.00 82.00 86 ILE A O 1
ATOM 734 N N . TYR A 1 87 ? -0.091 -3.875 -18.328 1.00 77.50 87 TYR A N 1
ATOM 735 C CA . TYR A 1 87 ? -0.477 -4.880 -19.317 1.00 77.50 87 TYR A CA 1
ATOM 736 C C . TYR A 1 87 ? -0.755 -4.269 -20.696 1.00 77.50 87 TYR A C 1
ATOM 738 O O . TYR A 1 87 ? -0.316 -4.824 -21.702 1.00 77.50 87 TYR A O 1
ATOM 746 N N . ASP A 1 88 ? -1.399 -3.105 -20.745 1.00 79.69 88 ASP A N 1
ATOM 747 C CA . ASP 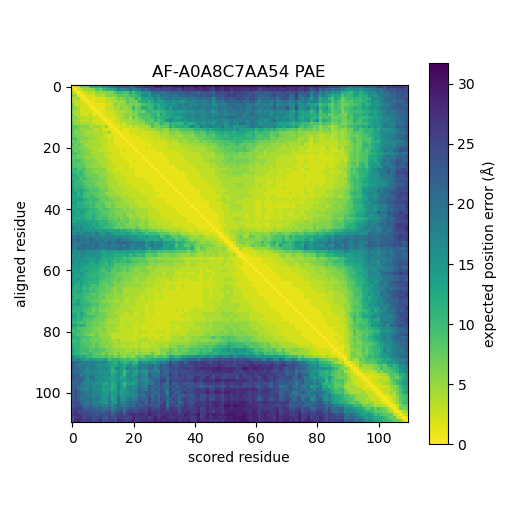A 1 88 ? -1.668 -2.379 -21.988 1.00 79.69 88 ASP A CA 1
ATOM 748 C C . ASP A 1 88 ? -0.392 -1.816 -22.651 1.00 79.69 88 ASP A C 1
ATOM 750 O O . ASP A 1 88 ? -0.366 -1.623 -23.869 1.00 79.69 88 ASP A O 1
ATOM 754 N N . LEU A 1 89 ? 0.696 -1.619 -21.892 1.00 73.25 89 LEU A N 1
ATOM 755 C CA . LEU A 1 89 ? 2.011 -1.192 -22.400 1.00 73.25 89 LEU A CA 1
ATOM 756 C C . LEU A 1 89 ? 2.868 -2.360 -22.936 1.00 73.25 89 LEU A C 1
ATOM 758 O O . LEU A 1 89 ? 3.640 -2.185 -23.882 1.00 73.25 89 LEU A O 1
ATOM 762 N N . LEU A 1 90 ? 2.705 -3.576 -22.401 1.00 67.75 90 LEU A N 1
ATOM 763 C CA . LEU A 1 90 ? 3.435 -4.782 -22.831 1.00 67.75 90 LEU A CA 1
ATOM 764 C C . LEU A 1 90 ? 3.289 -5.196 -24.319 1.00 67.75 90 LEU A C 1
ATOM 766 O O . LEU A 1 90 ? 4.276 -5.703 -24.870 1.00 67.75 90 LEU A O 1
ATOM 770 N N . PRO A 1 91 ? 2.144 -5.035 -25.027 1.00 63.22 91 PRO A N 1
ATOM 771 C CA . PRO A 1 91 ? 2.048 -5.423 -26.437 1.00 63.22 91 PRO A CA 1
ATOM 772 C C . PRO A 1 91 ? 3.010 -4.647 -27.346 1.00 63.22 91 PRO A C 1
ATOM 774 O O . PRO A 1 91 ? 3.444 -5.201 -28.358 1.00 63.22 91 PRO A O 1
ATOM 777 N N . LEU A 1 92 ? 3.398 -3.418 -26.984 1.00 60.53 92 LEU A N 1
ATOM 778 C CA . LEU A 1 92 ? 4.415 -2.650 -27.710 1.00 60.53 92 LEU A CA 1
ATOM 779 C C . LEU A 1 92 ? 5.806 -3.275 -27.570 1.00 60.53 92 LEU A C 1
ATOM 781 O O . LEU A 1 92 ? 6.485 -3.461 -28.581 1.00 60.53 92 LEU A O 1
ATOM 785 N N . GLU A 1 93 ? 6.204 -3.679 -26.361 1.00 57.47 93 GLU A N 1
ATOM 786 C CA . GLU A 1 93 ? 7.496 -4.338 -26.138 1.00 57.47 93 GLU A CA 1
ATOM 787 C C . GLU A 1 93 ? 7.603 -5.668 -26.879 1.00 57.47 93 GLU A C 1
ATOM 789 O O . GLU A 1 93 ? 8.619 -5.950 -27.516 1.00 57.47 93 GLU A O 1
ATOM 794 N N . MET A 1 94 ? 6.547 -6.486 -26.858 1.00 60.22 94 MET A N 1
ATOM 795 C CA . MET A 1 94 ? 6.572 -7.768 -27.559 1.00 60.22 94 MET A CA 1
ATOM 796 C C . MET A 1 94 ? 6.648 -7.572 -29.083 1.00 60.22 94 MET A C 1
ATOM 798 O O . MET A 1 94 ? 7.324 -8.346 -29.764 1.00 60.22 94 MET A O 1
ATOM 802 N N . LEU A 1 95 ? 6.023 -6.520 -29.629 1.00 61.16 95 LEU A N 1
ATOM 803 C CA . LEU A 1 95 ? 6.145 -6.166 -31.045 1.00 61.16 95 LEU A CA 1
ATOM 804 C C . LEU A 1 95 ? 7.557 -5.667 -31.391 1.00 61.16 95 LEU A C 1
ATOM 806 O O . LEU A 1 95 ? 8.094 -6.059 -32.425 1.00 61.16 95 LEU A O 1
ATOM 810 N N . LEU A 1 96 ? 8.173 -4.859 -30.522 1.00 60.91 96 LEU A N 1
ATOM 811 C CA . LEU A 1 96 ? 9.521 -4.304 -30.691 1.00 60.91 96 LEU A CA 1
ATOM 812 C C . LEU A 1 96 ? 10.622 -5.348 -30.542 1.00 60.91 96 LEU A C 1
ATOM 814 O O . LEU A 1 96 ? 11.507 -5.410 -31.389 1.00 60.91 96 LEU A O 1
ATOM 818 N N . ILE A 1 97 ? 10.553 -6.220 -29.536 1.00 61.28 97 ILE A N 1
ATOM 819 C CA . ILE A 1 97 ? 11.476 -7.353 -29.385 1.00 61.28 97 ILE A CA 1
ATOM 820 C C . ILE A 1 97 ? 11.330 -8.295 -30.580 1.00 61.28 97 ILE A C 1
ATOM 822 O O . ILE A 1 97 ? 12.333 -8.777 -31.110 1.00 61.28 97 ILE A O 1
ATOM 826 N N . ARG A 1 98 ? 10.101 -8.525 -31.058 1.00 56.53 98 ARG A N 1
ATOM 827 C CA . ARG A 1 98 ? 9.852 -9.316 -32.267 1.00 56.53 98 ARG A CA 1
ATOM 828 C C . ARG A 1 98 ? 10.398 -8.626 -33.516 1.00 56.53 98 ARG A C 1
ATOM 830 O O . ARG A 1 98 ? 11.004 -9.310 -34.332 1.00 56.53 98 ARG A O 1
ATOM 837 N N . ALA A 1 99 ? 10.265 -7.307 -33.652 1.00 59.88 99 ALA A N 1
ATOM 838 C CA . ALA A 1 99 ? 10.834 -6.531 -34.753 1.00 59.88 99 ALA A CA 1
ATOM 839 C C . ALA A 1 99 ? 12.372 -6.501 -34.711 1.00 59.88 99 ALA A C 1
ATOM 841 O O . ALA A 1 99 ? 13.004 -6.748 -35.733 1.00 59.88 99 ALA A O 1
ATOM 842 N N . HIS A 1 100 ? 12.984 -6.299 -33.540 1.00 60.22 100 HIS A N 1
ATOM 843 C CA . HIS A 1 100 ? 14.435 -6.344 -33.344 1.00 60.22 10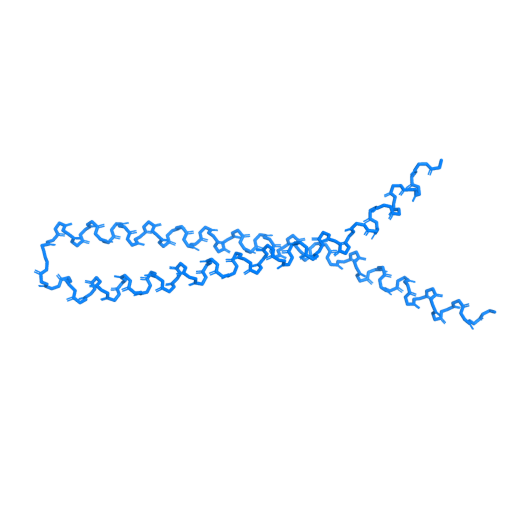0 HIS A CA 1
ATOM 844 C C . HIS A 1 100 ? 15.006 -7.748 -33.556 1.00 60.22 100 HIS A C 1
ATOM 846 O O . HIS A 1 100 ? 16.026 -7.888 -34.229 1.00 60.22 100 HIS A O 1
ATOM 852 N N . CYS A 1 101 ? 14.356 -8.800 -33.047 1.00 52.50 101 CYS A N 1
ATOM 853 C CA . CYS A 1 101 ? 14.744 -10.179 -33.346 1.00 52.50 101 CYS A CA 1
ATOM 854 C C . CYS A 1 101 ? 14.589 -10.473 -34.840 1.00 52.50 101 CYS A C 1
ATOM 856 O O . CYS A 1 101 ? 15.500 -11.024 -35.445 1.00 52.50 101 CYS A O 1
ATOM 858 N N . HIS A 1 102 ? 13.490 -10.063 -35.472 1.00 55.53 102 HIS A N 1
ATOM 859 C CA . HIS A 1 102 ? 13.286 -10.277 -36.903 1.00 55.53 102 HIS A CA 1
ATOM 860 C C . HIS A 1 102 ? 14.322 -9.517 -37.748 1.00 55.53 102 HIS A C 1
ATOM 862 O O . HIS A 1 102 ? 14.933 -10.113 -38.625 1.00 55.53 102 HIS A O 1
ATOM 868 N N . ALA A 1 103 ? 14.620 -8.253 -37.437 1.00 57.88 103 ALA A N 1
ATOM 869 C CA . ALA A 1 103 ? 15.663 -7.478 -38.110 1.00 57.88 103 ALA A CA 1
ATOM 870 C C . ALA A 1 103 ? 17.061 -8.096 -37.924 1.00 57.88 103 ALA A C 1
ATOM 872 O O . ALA A 1 103 ? 17.844 -8.147 -38.870 1.00 57.88 103 ALA A O 1
ATOM 873 N N . ARG A 1 104 ? 17.363 -8.625 -36.731 1.00 47.03 104 ARG A N 1
ATOM 874 C CA . ARG A 1 104 ? 18.662 -9.239 -36.418 1.00 47.03 104 ARG A CA 1
ATOM 875 C C . ARG A 1 104 ? 18.844 -10.638 -37.015 1.00 47.03 104 ARG A C 1
ATOM 877 O O . ARG A 1 104 ? 19.961 -10.979 -37.382 1.00 47.03 104 ARG A O 1
ATOM 884 N N . TYR A 1 105 ? 17.780 -11.436 -37.113 1.00 43.16 105 TYR A N 1
ATOM 885 C CA . TYR A 1 105 ? 17.838 -12.815 -37.620 1.00 43.16 105 TYR A CA 1
ATOM 886 C C . TYR A 1 105 ? 17.501 -12.943 -39.115 1.00 43.16 105 TYR A C 1
ATOM 888 O O . TYR A 1 105 ? 18.015 -13.849 -39.763 1.00 43.16 105 TYR A O 1
ATOM 896 N N . VAL A 1 106 ? 16.696 -12.043 -39.692 1.00 52.78 106 VAL A N 1
ATOM 897 C CA . VAL A 1 106 ? 16.370 -12.040 -41.134 1.00 52.78 106 VAL A CA 1
ATOM 898 C C . VAL A 1 106 ? 17.320 -11.141 -41.931 1.00 52.78 106 VAL A C 1
ATOM 900 O O . VAL A 1 106 ? 17.644 -11.465 -43.069 1.00 52.78 106 VAL A O 1
ATOM 903 N N . GLY A 1 107 ? 17.866 -10.081 -41.324 1.00 49.72 107 GLY A N 1
ATOM 904 C CA . GLY A 1 107 ? 18.892 -9.227 -41.943 1.00 49.72 107 GLY A CA 1
ATOM 905 C C . GLY A 1 107 ? 20.285 -9.863 -42.063 1.00 49.72 107 GLY A C 1
ATOM 906 O O . GLY A 1 107 ? 21.162 -9.268 -42.673 1.00 49.72 107 GLY A O 1
ATOM 907 N N . PHE A 1 108 ? 20.499 -11.060 -41.503 1.00 39.59 108 PHE A N 1
ATOM 908 C CA . PHE A 1 108 ? 21.750 -11.828 -41.627 1.00 39.59 108 PHE A CA 1
ATOM 909 C C . PHE A 1 108 ? 21.715 -12.869 -42.768 1.00 39.59 108 PHE A C 1
ATOM 911 O O . PHE A 1 108 ? 22.683 -13.601 -42.959 1.00 39.59 108 PHE A O 1
ATOM 918 N N . CYS A 1 109 ? 20.597 -12.967 -43.500 1.00 40.88 109 CYS A N 1
ATOM 919 C CA . CYS A 1 109 ? 20.406 -13.876 -44.641 1.00 40.88 109 CYS A CA 1
ATOM 920 C C . CYS A 1 109 ? 20.303 -13.146 -45.998 1.00 40.88 109 CYS A C 1
ATOM 922 O O . CYS A 1 109 ? 19.694 -13.677 -46.929 1.00 40.88 109 CYS A O 1
ATOM 924 N N . GLN A 1 110 ? 20.899 -11.957 -46.128 1.00 39.59 110 GLN A N 1
ATOM 925 C CA . GLN A 1 110 ? 21.209 -11.337 -47.424 1.00 39.59 110 GLN A CA 1
ATOM 926 C C . GLN A 1 110 ? 22.690 -10.991 -47.512 1.00 39.59 110 GLN A C 1
ATOM 928 O O . GLN A 1 110 ? 23.233 -10.492 -46.503 1.00 39.59 110 GLN A O 1
#

Sequence (110 aa):
MLYLEDYLEMIEQLPMDLRDRFTEMREMDLQVQNAMDQLEQRVSEFFMNAKKNKPEWREEQMASIKKDYYKALEDADEKVQLANQIYDLLPLEMLLIRAHCHARYVGFCQ

Solvent-accessible surface area (backbone atoms only — not comparable to full-atom values): 6096 Å² total; per-residue (Å²): 120,63,70,65,52,57,51,49,53,57,60,67,46,46,68,55,54,52,51,51,52,53,50,52,51,51,54,49,52,52,50,40,50,53,48,51,54,52,47,53,52,53,52,53,52,45,64,71,42,52,83,81,50,57,69,68,60,47,53,51,52,53,51,50,52,50,53,55,50,56,49,44,51,49,56,47,49,53,48,51,52,51,50,51,55,52,57,70,52,45,63,57,52,58,51,47,54,49,48,53,49,44,53,61,65,57,62,71,75,115

Organism: Neovison vison (NCBI:txid452646)

Secondary structure (DSSP, 8-state):
-HHHHHHHHHHHHHHHHHHHHHH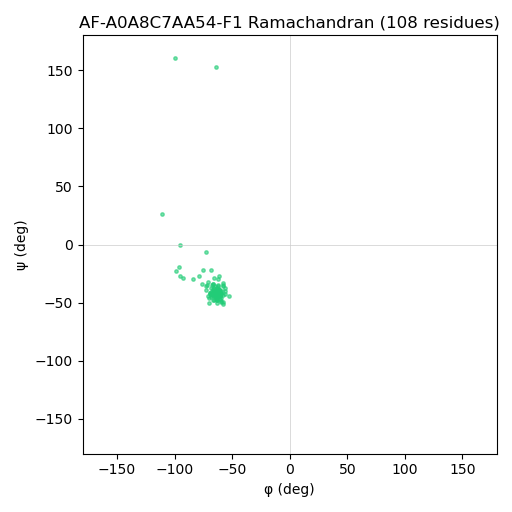HHHHHHHHHHHHHHHHHHHHHHHHHHHTTS-HHHHHHHHHHHHHHHHHHHHHHHHHHHHHHHHHHHHHHHHHHHHHHHHHHHHTT--

Foldseek 3Di:
DPVVVVVVVVVVCLVVVLVVLVVVLVVLVVVLVVLVVVLVVLVVVLVVCVVVDDPVVNVVSVVVSVVSVVVSVVSVVVSVVSVVVSVVSVVSVVVVVVVVCCCVVVVVVD